Protein AF-A0A6J7DKU8-F1 (afdb_monomer_lite)

Structure (mmCIF, N/CA/C/O backbone):
data_AF-A0A6J7DKU8-F1
#
_entry.id   AF-A0A6J7DKU8-F1
#
loop_
_atom_site.group_PDB
_atom_site.id
_atom_site.type_symbol
_atom_site.label_atom_id
_atom_site.label_alt_id
_atom_site.label_comp_id
_atom_site.label_asym_id
_atom_site.label_entity_id
_atom_site.label_seq_id
_atom_site.pdbx_PDB_ins_code
_atom_site.Cartn_x
_atom_site.Cartn_y
_atom_site.Cartn_z
_atom_site.occupancy
_atom_site.B_iso_or_equiv
_atom_site.auth_seq_id
_atom_site.auth_comp_id
_atom_site.auth_asym_id
_atom_site.auth_atom_id
_atom_site.pdbx_PDB_model_num
ATOM 1 N N . MET A 1 1 ? 4.235 4.425 40.466 1.00 45.81 1 MET A N 1
ATOM 2 C CA . MET A 1 1 ? 5.601 4.974 40.613 1.00 45.81 1 MET A CA 1
ATOM 3 C C . MET A 1 1 ? 6.611 3.925 40.182 1.00 45.81 1 MET A C 1
ATOM 5 O O . MET A 1 1 ? 6.767 2.943 40.895 1.00 45.81 1 MET A O 1
ATOM 9 N N . ARG A 1 2 ? 7.2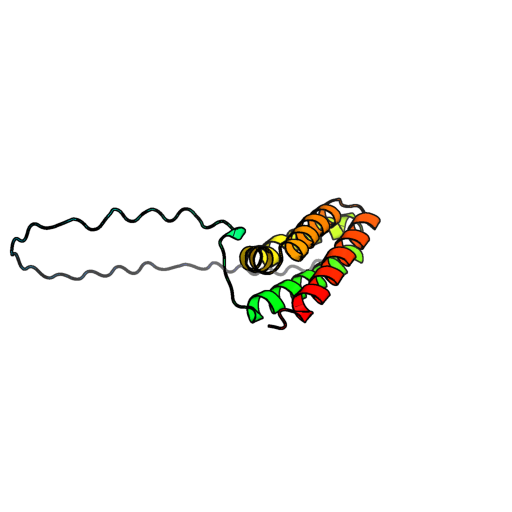56 4.118 39.028 1.00 41.75 2 ARG A N 1
ATOM 10 C CA . ARG A 1 2 ? 8.665 3.785 38.754 1.00 41.75 2 ARG A CA 1
ATOM 11 C C . ARG A 1 2 ? 8.965 4.187 37.313 1.00 41.75 2 ARG A C 1
ATOM 13 O O . ARG A 1 2 ? 8.438 3.622 36.365 1.00 41.75 2 ARG A O 1
ATOM 20 N N . ASN A 1 3 ? 9.747 5.252 37.230 1.00 40.09 3 ASN A N 1
ATOM 21 C CA . ASN A 1 3 ? 10.233 5.895 36.026 1.00 40.09 3 ASN A CA 1
ATOM 22 C C . ASN A 1 3 ? 11.314 5.025 35.383 1.00 40.09 3 ASN A C 1
ATOM 24 O O . ASN A 1 3 ? 12.193 4.552 36.102 1.00 40.09 3 ASN A O 1
ATOM 28 N N . SER A 1 4 ? 11.333 4.953 34.055 1.00 47.12 4 SER A N 1
ATOM 29 C CA . SER A 1 4 ? 12.542 4.612 33.304 1.00 47.12 4 SER A CA 1
ATOM 30 C C . SER A 1 4 ? 12.779 5.679 32.245 1.00 47.12 4 SER A C 1
ATOM 32 O O . SER A 1 4 ? 12.045 5.794 31.270 1.00 47.12 4 SER A O 1
ATOM 34 N N . LYS A 1 5 ? 13.796 6.501 32.509 1.00 57.91 5 LYS A N 1
ATOM 35 C CA . LYS A 1 5 ? 14.440 7.407 31.559 1.00 57.91 5 LYS A CA 1
ATOM 36 C C . LYS A 1 5 ? 15.423 6.585 30.734 1.00 57.91 5 LYS A C 1
ATOM 38 O O . LYS A 1 5 ? 16.217 5.898 31.367 1.00 57.91 5 LYS A O 1
ATOM 43 N N . ILE A 1 6 ? 15.475 6.758 29.412 1.00 52.84 6 ILE A N 1
ATOM 44 C CA . ILE A 1 6 ? 16.742 6.734 28.659 1.00 52.84 6 ILE A CA 1
ATOM 45 C C . ILE A 1 6 ? 16.663 7.793 27.553 1.00 52.84 6 ILE A C 1
ATOM 47 O O . ILE A 1 6 ? 15.760 7.793 26.723 1.00 52.84 6 ILE A O 1
ATOM 51 N N . VAL A 1 7 ? 17.617 8.717 27.618 1.00 49.06 7 VAL A N 1
ATOM 52 C CA . VAL A 1 7 ? 17.960 9.742 26.631 1.00 49.06 7 VAL A CA 1
ATOM 53 C C . VAL A 1 7 ? 19.024 9.145 25.713 1.00 49.06 7 VAL A C 1
ATOM 55 O O . VAL A 1 7 ? 19.973 8.558 26.224 1.00 49.06 7 VAL A O 1
ATOM 58 N N . ALA A 1 8 ? 18.928 9.352 24.400 1.00 50.19 8 ALA A N 1
ATOM 59 C CA . ALA A 1 8 ? 20.095 9.330 23.517 1.00 50.19 8 ALA A CA 1
ATOM 60 C C . ALA A 1 8 ? 19.805 10.160 22.260 1.00 50.19 8 ALA A C 1
ATOM 62 O O . ALA A 1 8 ? 18.991 9.781 21.424 1.00 50.19 8 ALA A O 1
ATOM 63 N N . GLY A 1 9 ? 20.450 11.323 22.174 1.00 43.44 9 GLY A N 1
ATOM 64 C CA . GLY A 1 9 ? 20.489 12.144 20.972 1.00 43.44 9 GLY A CA 1
ATOM 65 C C . GLY A 1 9 ? 21.563 11.653 20.005 1.00 43.44 9 GLY A C 1
ATOM 66 O O . GLY A 1 9 ? 22.557 11.056 20.417 1.00 43.44 9 GLY A O 1
ATOM 67 N N . LEU A 1 10 ? 21.376 11.959 18.724 1.00 49.69 10 LEU A N 1
ATOM 68 C CA . LEU A 1 10 ? 22.423 11.864 17.715 1.00 49.69 10 LEU A CA 1
ATOM 69 C C . LEU A 1 10 ? 22.342 13.105 16.817 1.00 49.69 10 LEU A C 1
ATOM 71 O O . LEU A 1 10 ? 21.475 13.225 15.958 1.00 49.69 10 LEU A O 1
ATOM 75 N N . THR A 1 11 ? 23.230 14.061 17.064 1.00 48.31 11 THR A N 1
ATOM 76 C CA . THR A 1 11 ? 23.513 15.199 16.183 1.00 48.31 11 THR A CA 1
ATOM 77 C C . THR A 1 11 ? 24.492 14.753 15.102 1.00 48.31 11 THR A C 1
ATOM 79 O O . THR A 1 11 ? 25.584 14.296 15.436 1.00 48.31 11 THR A O 1
ATOM 82 N N . ALA A 1 12 ? 24.133 14.914 13.827 1.00 50.66 12 ALA A N 1
ATOM 83 C CA . ALA A 1 12 ? 25.037 14.697 12.701 1.00 50.66 12 ALA A CA 1
ATOM 84 C C . ALA A 1 12 ? 25.435 16.046 12.083 1.00 50.66 12 ALA A C 1
ATOM 86 O O . ALA A 1 12 ? 24.629 16.736 11.463 1.00 50.66 12 ALA A O 1
ATOM 87 N N . THR A 1 13 ? 26.691 16.428 12.294 1.00 52.41 13 THR A N 1
ATOM 88 C CA . THR A 1 13 ? 27.388 17.553 11.667 1.00 52.41 13 THR A CA 1
ATOM 89 C C . THR A 1 13 ? 27.875 17.136 10.279 1.00 52.41 13 THR A C 1
ATOM 91 O O . THR A 1 13 ? 28.645 16.186 10.161 1.00 52.41 13 THR A O 1
ATOM 94 N N . VAL A 1 14 ? 27.475 17.857 9.228 1.00 57.69 14 VAL A N 1
ATOM 95 C CA . VAL A 1 14 ? 28.027 17.690 7.872 1.00 57.69 14 VAL A CA 1
ATOM 96 C C . VAL A 1 14 ? 29.021 18.816 7.602 1.00 57.69 14 VAL A C 1
ATOM 98 O O . VAL A 1 14 ? 28.687 19.997 7.688 1.00 57.69 14 VAL A O 1
ATOM 101 N N . ALA A 1 15 ? 30.263 18.420 7.328 1.00 52.72 15 ALA A N 1
ATOM 102 C CA . ALA A 1 15 ? 31.398 19.292 7.076 1.00 52.72 15 ALA A CA 1
ATOM 103 C C . ALA A 1 15 ? 31.467 19.753 5.611 1.00 52.72 15 ALA A C 1
ATOM 105 O O . ALA A 1 15 ? 31.151 19.015 4.680 1.00 52.72 15 ALA A O 1
ATOM 106 N N . LEU A 1 16 ? 31.930 20.992 5.453 1.00 47.59 16 LEU A N 1
ATOM 107 C CA . LEU A 1 16 ? 32.214 21.707 4.214 1.00 47.59 16 LEU A CA 1
ATOM 108 C C . LEU A 1 16 ? 33.495 21.159 3.553 1.00 47.59 16 LEU A C 1
ATOM 110 O O . LEU A 1 16 ? 34.517 21.039 4.228 1.00 47.59 16 LEU A O 1
ATOM 114 N N . VAL A 1 17 ? 33.482 20.912 2.240 1.00 60.66 17 VAL A N 1
ATOM 115 C CA . VAL A 1 17 ? 34.706 20.717 1.442 1.00 60.66 17 VAL A CA 1
ATOM 116 C C . VAL A 1 17 ? 34.717 21.732 0.303 1.00 60.66 17 VAL A C 1
ATOM 118 O O . VAL A 1 17 ? 33.888 21.688 -0.602 1.00 60.66 17 VAL A O 1
ATOM 121 N N . ALA A 1 18 ? 35.673 22.657 0.379 1.00 50.94 18 ALA A N 1
ATOM 122 C CA . ALA A 1 18 ? 36.050 23.571 -0.687 1.00 50.94 18 ALA A CA 1
ATOM 123 C C . ALA A 1 18 ? 37.184 22.939 -1.510 1.00 50.94 18 ALA A C 1
ATOM 125 O O . ALA A 1 18 ? 38.202 22.544 -0.941 1.00 50.94 18 ALA A O 1
ATOM 126 N N . LEU A 1 19 ? 37.038 22.879 -2.837 1.00 57.97 19 LEU A N 1
ATOM 127 C CA . LEU A 1 19 ? 38.160 22.662 -3.754 1.00 57.97 19 LEU A CA 1
ATOM 128 C C . LEU A 1 19 ? 38.486 23.975 -4.468 1.00 57.97 19 LEU A C 1
ATOM 130 O O . LEU A 1 19 ? 37.705 24.474 -5.274 1.00 57.97 19 LEU A O 1
ATOM 134 N N . ALA A 1 20 ? 39.672 24.501 -4.171 1.00 56.56 20 ALA A N 1
ATOM 135 C CA . ALA A 1 20 ? 40.367 25.475 -4.995 1.00 56.56 20 ALA A CA 1
ATOM 136 C C . ALA A 1 20 ? 41.206 24.729 -6.047 1.00 56.56 20 ALA A C 1
ATOM 138 O O . ALA A 1 20 ? 41.957 23.817 -5.706 1.00 56.56 20 ALA A O 1
ATOM 139 N N . GLY A 1 21 ? 41.105 25.137 -7.313 1.00 49.88 21 GLY A N 1
ATOM 140 C CA . GLY A 1 21 ? 41.947 24.661 -8.410 1.00 49.88 21 GLY A CA 1
ATOM 141 C C . GLY A 1 21 ? 42.149 25.777 -9.431 1.00 49.88 21 GLY A C 1
ATOM 142 O O . GLY A 1 21 ? 41.194 26.240 -10.043 1.00 49.88 21 GLY A O 1
ATOM 143 N N . CYS A 1 22 ? 43.391 26.237 -9.559 1.00 62.38 22 CYS A N 1
ATOM 144 C CA . CYS A 1 22 ? 43.837 27.352 -10.389 1.00 62.38 22 CYS A CA 1
ATOM 145 C C . CYS A 1 22 ? 44.470 26.823 -11.687 1.00 62.38 22 CYS A C 1
ATOM 147 O O . CYS A 1 22 ? 45.314 25.930 -11.619 1.00 62.38 22 CYS A O 1
ATOM 149 N N . SER A 1 23 ? 44.134 27.392 -12.849 1.00 54.50 23 SER A N 1
ATOM 150 C CA . SER A 1 23 ? 45.068 27.463 -13.982 1.00 54.50 23 SER A CA 1
ATOM 151 C C . SER A 1 23 ? 44.662 28.563 -14.966 1.00 54.50 23 SER A C 1
ATOM 153 O O . SER A 1 23 ? 43.556 28.560 -15.501 1.00 54.50 23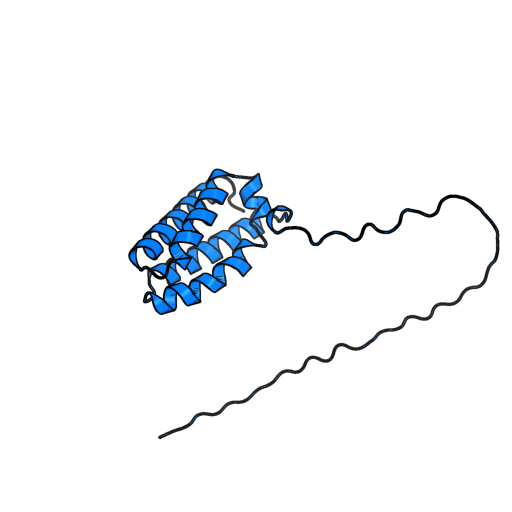 SER A O 1
ATOM 155 N N . SER A 1 24 ? 45.571 29.516 -15.168 1.00 58.44 24 SER A N 1
ATOM 156 C CA . SER A 1 24 ? 45.494 30.591 -16.159 1.00 58.44 24 SER A CA 1
ATOM 157 C C . SER A 1 24 ? 45.880 30.086 -17.551 1.00 58.44 24 SER A C 1
ATOM 159 O O . SER A 1 24 ? 46.907 29.428 -17.700 1.00 58.44 24 SER A O 1
ATOM 161 N N . GLY A 1 25 ? 45.132 30.493 -18.579 1.00 45.31 25 GLY A N 1
ATOM 162 C CA . GLY A 1 25 ? 45.524 30.340 -19.983 1.00 45.31 25 GLY A CA 1
ATOM 163 C C . GLY A 1 25 ? 44.475 30.903 -20.942 1.00 45.31 25 GLY A C 1
ATOM 164 O O . GLY A 1 25 ? 43.472 30.253 -21.211 1.00 45.31 25 GLY A O 1
ATOM 165 N N . SER A 1 26 ? 44.693 32.122 -21.443 1.00 51.72 26 SER A N 1
ATOM 166 C CA . SER A 1 26 ? 43.818 32.814 -22.399 1.00 51.72 26 SER A CA 1
ATOM 167 C C . SER A 1 26 ? 43.901 32.223 -23.811 1.00 51.72 26 SER A C 1
ATOM 169 O O . SER A 1 26 ? 45.001 32.101 -24.345 1.00 51.72 26 SER A O 1
ATOM 171 N N . SER A 1 27 ? 42.757 31.980 -24.463 1.00 49.97 27 SER A N 1
ATOM 172 C CA . SER A 1 27 ? 42.567 32.164 -25.916 1.00 49.97 27 SER A CA 1
ATOM 173 C C . SER A 1 27 ? 41.079 32.170 -26.277 1.00 49.97 27 SER A C 1
ATOM 175 O O . SER A 1 27 ? 40.324 31.271 -25.922 1.00 49.97 27 SER A O 1
ATOM 177 N N . THR A 1 28 ? 40.686 33.237 -26.966 1.00 55.97 28 THR A N 1
ATOM 178 C CA . THR A 1 28 ? 39.349 33.579 -27.455 1.00 55.97 28 THR A CA 1
ATOM 179 C C . THR A 1 28 ? 38.799 32.532 -28.425 1.00 55.97 28 THR A C 1
ATOM 181 O O . THR A 1 28 ? 39.413 32.271 -29.456 1.00 55.97 28 THR A O 1
ATOM 184 N N . ALA A 1 29 ? 37.601 32.018 -28.144 1.00 47.84 29 ALA A N 1
ATOM 185 C CA . ALA A 1 29 ? 36.703 31.454 -29.145 1.00 47.84 29 ALA A CA 1
ATOM 186 C C . ALA A 1 29 ? 35.253 31.696 -28.701 1.00 47.84 29 ALA A C 1
ATOM 188 O O . ALA A 1 29 ? 34.751 31.096 -27.754 1.00 47.84 29 ALA A O 1
ATOM 189 N N . GLU A 1 30 ? 34.607 32.635 -29.383 1.00 55.75 30 GLU A N 1
ATOM 190 C CA . GLU A 1 30 ? 33.160 32.793 -29.420 1.00 55.75 30 GLU A CA 1
ATOM 191 C C . GLU A 1 30 ? 32.553 31.520 -30.021 1.00 55.75 30 GLU A C 1
ATOM 193 O O . GLU A 1 30 ? 32.901 31.174 -31.146 1.00 55.75 30 GLU A O 1
ATOM 198 N N . THR A 1 31 ? 31.700 30.803 -29.282 1.00 48.00 31 THR A N 1
ATOM 199 C CA . THR A 1 31 ? 30.557 30.026 -29.805 1.00 48.00 31 THR A CA 1
ATOM 200 C C . THR A 1 31 ? 29.785 29.397 -28.643 1.00 48.00 31 THR A C 1
ATOM 202 O O . THR A 1 31 ? 30.313 28.577 -27.901 1.00 48.00 31 THR A O 1
ATOM 205 N N . ALA A 1 32 ? 28.517 29.809 -28.548 1.00 52.09 32 ALA A N 1
ATOM 206 C CA . ALA A 1 32 ? 27.393 29.215 -27.825 1.00 52.09 32 ALA A CA 1
ATOM 207 C C . ALA A 1 32 ? 27.602 28.859 -26.341 1.00 52.09 32 ALA A C 1
ATOM 209 O O . ALA A 1 32 ? 28.144 27.817 -25.986 1.00 52.09 32 ALA A O 1
ATOM 210 N N . ALA A 1 33 ? 27.015 29.683 -25.469 1.00 57.56 33 ALA A N 1
ATOM 211 C CA . ALA A 1 33 ? 26.643 29.256 -24.127 1.00 57.56 33 ALA A CA 1
ATOM 212 C C . ALA A 1 33 ? 25.745 28.004 -24.228 1.00 57.56 33 ALA A C 1
ATOM 214 O O . ALA A 1 33 ? 24.664 28.100 -24.821 1.00 57.56 33 ALA A O 1
ATOM 215 N N . PRO A 1 34 ? 26.133 26.836 -23.681 1.00 46.94 34 PRO A N 1
ATOM 216 C CA . PRO A 1 34 ? 25.169 25.776 -23.486 1.00 46.94 34 PRO A CA 1
ATOM 217 C C . PRO A 1 34 ? 24.156 26.248 -22.442 1.00 46.94 34 PRO A C 1
ATOM 219 O O . PRO A 1 34 ? 24.503 26.857 -21.429 1.00 46.94 34 PRO A O 1
ATOM 222 N N . ALA A 1 35 ? 22.898 26.016 -22.808 1.00 53.47 35 ALA A N 1
ATOM 223 C CA . ALA A 1 35 ? 21.666 26.390 -22.147 1.00 53.47 35 ALA A CA 1
ATOM 224 C C . ALA A 1 35 ? 21.763 26.468 -20.621 1.00 53.47 35 ALA A C 1
ATOM 226 O O . ALA A 1 35 ? 22.314 25.583 -19.967 1.00 53.47 35 ALA A O 1
ATOM 227 N N . ALA A 1 36 ? 21.128 27.511 -20.078 1.00 51.41 36 ALA A N 1
ATOM 228 C CA . ALA A 1 36 ? 20.701 27.557 -18.693 1.00 51.41 36 ALA A CA 1
ATOM 229 C C . ALA A 1 36 ? 20.207 26.167 -18.284 1.00 51.41 36 ALA A C 1
ATOM 231 O O . ALA A 1 36 ? 19.275 25.649 -18.903 1.00 51.41 36 ALA A O 1
ATOM 232 N N . SER A 1 37 ? 20.863 25.568 -17.286 1.00 46.03 37 SER A N 1
ATOM 233 C CA . SER A 1 37 ? 20.365 24.381 -16.608 1.00 46.03 37 SER A CA 1
ATOM 234 C C . SER A 1 37 ? 18.902 24.639 -16.303 1.00 46.03 37 SER A C 1
ATOM 236 O O . SER A 1 37 ? 18.581 25.478 -15.456 1.00 46.03 37 SER A O 1
ATOM 238 N N . ALA A 1 38 ? 18.019 23.971 -17.047 1.00 53.94 38 ALA A N 1
ATOM 239 C CA . ALA A 1 38 ? 16.624 23.900 -16.689 1.00 53.94 38 ALA A CA 1
ATOM 240 C C . ALA A 1 38 ? 16.635 23.427 -15.240 1.00 53.94 38 ALA A C 1
ATOM 242 O O . ALA A 1 38 ? 17.154 22.349 -14.945 1.00 53.94 38 ALA A O 1
ATOM 243 N N . SER A 1 39 ? 16.181 24.285 -14.325 1.00 45.53 39 SER A N 1
ATOM 244 C CA . SER A 1 39 ? 15.867 23.848 -12.975 1.00 45.53 39 SER A CA 1
ATOM 245 C C . SER A 1 39 ? 14.921 22.680 -13.161 1.00 45.53 39 SER A C 1
ATOM 247 O O . SER A 1 39 ? 13.791 22.887 -13.602 1.00 45.53 39 SER A O 1
ATOM 249 N N . ALA A 1 40 ? 15.419 21.462 -12.941 1.00 57.00 40 ALA A N 1
ATOM 250 C CA . ALA A 1 40 ? 14.589 20.281 -12.942 1.00 57.00 40 ALA A CA 1
ATOM 251 C C . ALA A 1 40 ? 13.501 20.572 -11.915 1.00 57.00 40 ALA A C 1
ATOM 253 O O . ALA A 1 40 ? 13.785 20.721 -10.723 1.00 57.00 40 ALA A O 1
ATOM 254 N N . SER A 1 41 ? 12.275 20.782 -12.394 1.00 58.09 41 SER A N 1
ATOM 255 C CA . SER A 1 41 ? 11.122 20.798 -11.512 1.00 58.09 41 SER A CA 1
ATOM 256 C C . SER A 1 41 ? 11.188 19.516 -10.683 1.00 58.09 41 SER A C 1
ATOM 258 O O . SER A 1 41 ? 11.599 18.486 -11.225 1.00 58.09 41 SER A O 1
ATOM 260 N N . PRO A 1 42 ? 10.868 19.561 -9.380 1.00 56.78 42 PRO A N 1
ATOM 261 C CA . PRO A 1 42 ? 10.849 18.344 -8.587 1.00 56.78 42 PRO A CA 1
ATOM 262 C C . PRO A 1 42 ? 9.934 17.344 -9.297 1.00 56.78 42 PRO A C 1
ATOM 264 O O . PRO A 1 42 ? 8.766 17.654 -9.535 1.00 56.78 42 PRO A O 1
ATOM 267 N N . SER A 1 43 ? 10.491 16.201 -9.702 1.00 67.56 43 SER A N 1
ATOM 268 C CA . SER A 1 43 ? 9.742 15.149 -10.388 1.00 67.56 43 SER A CA 1
ATOM 269 C C . SER A 1 43 ? 8.555 14.757 -9.514 1.00 67.56 43 SER A C 1
ATOM 271 O O . SER A 1 43 ? 8.727 14.560 -8.303 1.00 67.56 43 SER A O 1
ATOM 273 N N . LYS A 1 44 ? 7.353 14.673 -10.090 1.00 80.81 44 LYS A N 1
ATOM 274 C CA . LYS A 1 44 ? 6.199 14.143 -9.358 1.00 80.81 44 LYS A CA 1
ATOM 275 C C . LYS A 1 44 ? 6.445 12.669 -9.036 1.00 80.81 44 LYS A C 1
ATOM 277 O O . LYS A 1 44 ? 7.270 12.026 -9.679 1.00 80.81 44 LYS A O 1
ATOM 282 N N . ALA A 1 45 ? 5.743 12.134 -8.040 1.00 76.50 45 ALA A N 1
ATOM 283 C CA . ALA A 1 45 ? 5.834 10.715 -7.690 1.00 76.50 45 ALA A CA 1
ATOM 284 C C . ALA A 1 45 ? 5.505 9.806 -8.893 1.00 76.50 45 ALA A C 1
ATOM 286 O O . ALA A 1 45 ? 6.247 8.877 -9.202 1.00 76.50 45 ALA A O 1
ATOM 287 N N . GLU A 1 46 ? 4.480 10.194 -9.650 1.00 76.12 46 GLU A N 1
ATOM 288 C CA . GLU A 1 46 ? 4.037 9.608 -10.923 1.00 76.12 46 GLU A CA 1
ATOM 289 C C . GLU A 1 46 ? 5.136 9.579 -12.015 1.00 76.12 46 GLU A C 1
ATOM 291 O O . GLU A 1 46 ? 5.151 8.706 -12.886 1.00 76.12 46 GLU A O 1
ATOM 296 N N . ASP A 1 47 ? 6.095 10.514 -11.971 1.00 83.94 47 ASP A N 1
ATOM 297 C CA . ASP A 1 47 ? 7.198 10.591 -12.939 1.00 83.94 47 ASP A CA 1
ATOM 298 C C . ASP A 1 47 ? 8.356 9.646 -12.577 1.00 83.94 47 ASP A C 1
ATOM 300 O O . ASP A 1 47 ? 9.248 9.397 -13.397 1.00 83.94 47 ASP A O 1
ATOM 304 N N . LEU A 1 48 ? 8.385 9.132 -11.342 1.00 86.81 48 LEU A N 1
ATOM 305 C CA . LEU A 1 48 ? 9.447 8.250 -10.878 1.00 86.81 48 LEU A CA 1
ATOM 306 C C . LEU A 1 48 ? 9.319 6.875 -11.527 1.00 86.81 48 LEU A C 1
ATOM 308 O O . LEU A 1 48 ? 8.239 6.296 -11.621 1.00 86.81 48 LEU A O 1
ATOM 312 N N . ARG A 1 49 ? 10.464 6.330 -11.940 1.00 94.62 49 ARG A N 1
ATOM 313 C CA . ARG A 1 49 ? 10.583 4.960 -12.437 1.00 94.62 49 ARG A CA 1
ATOM 314 C C . ARG A 1 49 ? 11.637 4.214 -11.651 1.00 94.62 49 ARG A C 1
ATOM 316 O O . ARG A 1 49 ? 12.731 4.721 -11.413 1.00 94.62 49 ARG A O 1
ATOM 323 N N . THR A 1 50 ? 11.295 2.994 -11.278 1.00 95.56 50 THR A N 1
ATOM 324 C CA . THR A 1 50 ? 12.158 2.063 -10.555 1.00 95.56 50 THR A CA 1
ATOM 325 C C . THR A 1 50 ? 12.091 0.670 -11.182 1.00 95.56 50 THR A C 1
ATOM 327 O O . THR A 1 50 ? 11.340 0.449 -12.132 1.00 95.56 50 THR A O 1
ATOM 330 N N . THR A 1 51 ? 12.911 -0.257 -10.690 1.00 97.00 51 THR A N 1
ATOM 331 C CA . THR A 1 51 ? 12.984 -1.637 -11.190 1.00 97.00 51 THR A CA 1
ATOM 332 C C . THR A 1 51 ? 11.799 -2.478 -10.718 1.00 97.00 51 THR A C 1
ATOM 334 O O . THR A 1 51 ? 11.266 -2.236 -9.634 1.00 97.00 51 THR A O 1
ATOM 337 N N . ASP A 1 52 ? 11.439 -3.521 -11.470 1.00 96.25 52 ASP A N 1
ATOM 338 C CA . ASP A 1 52 ? 10.367 -4.454 -11.084 1.00 96.25 52 ASP A CA 1
ATOM 339 C C . ASP A 1 52 ? 10.624 -5.080 -9.705 1.00 96.25 52 ASP A C 1
ATOM 341 O O . ASP A 1 52 ? 9.723 -5.125 -8.870 1.00 96.25 52 ASP A O 1
ATOM 345 N N . ALA A 1 53 ? 11.871 -5.457 -9.404 1.00 97.69 53 ALA A N 1
ATOM 346 C CA . ALA A 1 53 ? 12.261 -5.945 -8.082 1.00 97.69 53 ALA A CA 1
ATOM 347 C C . ALA A 1 53 ? 11.972 -4.931 -6.959 1.00 97.69 53 ALA A C 1
ATOM 349 O O . ALA A 1 53 ? 11.494 -5.308 -5.887 1.00 97.69 53 ALA A O 1
ATOM 350 N N . ALA A 1 54 ? 12.247 -3.641 -7.187 1.00 98.00 54 ALA A N 1
ATOM 351 C CA . ALA A 1 54 ? 11.957 -2.591 -6.213 1.00 98.00 54 ALA A CA 1
ATOM 352 C C . ALA A 1 54 ? 10.446 -2.362 -6.060 1.00 98.00 54 ALA A C 1
ATOM 354 O O . ALA A 1 54 ? 9.976 -2.206 -4.931 1.00 98.00 54 ALA A O 1
ATOM 355 N N . VAL A 1 55 ? 9.683 -2.419 -7.159 1.00 98.31 55 VAL A N 1
ATOM 356 C CA . VAL A 1 55 ? 8.213 -2.393 -7.113 1.00 98.31 55 VAL A CA 1
ATOM 357 C C . VAL A 1 55 ? 7.687 -3.566 -6.293 1.00 98.31 55 VAL A C 1
ATOM 359 O O . VAL A 1 55 ? 6.909 -3.358 -5.367 1.00 98.31 55 VAL A O 1
ATOM 362 N N . ALA A 1 56 ? 8.161 -4.786 -6.546 1.00 98.38 56 ALA A N 1
ATOM 363 C CA . ALA A 1 56 ? 7.707 -5.975 -5.836 1.00 98.38 56 ALA A CA 1
ATOM 364 C C . ALA A 1 56 ? 7.991 -5.914 -4.327 1.00 98.38 56 ALA A C 1
ATOM 366 O O . ALA A 1 56 ? 7.163 -6.346 -3.522 1.00 98.38 56 ALA A O 1
ATOM 367 N N . VAL A 1 57 ? 9.140 -5.362 -3.924 1.00 98.50 57 VAL A N 1
ATOM 368 C CA . VAL A 1 57 ? 9.456 -5.113 -2.507 1.00 98.50 57 VAL A CA 1
ATOM 369 C C . VAL A 1 57 ? 8.514 -4.065 -1.911 1.00 98.50 57 VAL A C 1
ATOM 371 O O . VAL A 1 57 ? 7.957 -4.302 -0.839 1.00 98.50 57 VAL A O 1
ATOM 374 N N . GLY A 1 58 ? 8.305 -2.939 -2.600 1.00 98.31 58 GLY A N 1
ATOM 375 C CA . GLY A 1 58 ? 7.419 -1.869 -2.137 1.00 98.31 58 GLY A CA 1
ATOM 376 C C . GLY A 1 58 ? 5.968 -2.328 -1.988 1.00 98.31 58 GLY A C 1
ATOM 377 O O . GLY A 1 58 ? 5.368 -2.129 -0.935 1.00 98.31 58 GLY A O 1
ATOM 378 N N . MET A 1 59 ? 5.426 -3.041 -2.979 1.00 98.62 59 MET A N 1
ATOM 379 C CA . MET A 1 59 ? 4.054 -3.558 -2.933 1.00 98.62 59 MET A CA 1
ATOM 380 C C . MET A 1 59 ? 3.848 -4.555 -1.790 1.00 98.62 59 MET A C 1
ATOM 382 O O . MET A 1 59 ? 2.852 -4.458 -1.081 1.00 98.62 59 MET A O 1
ATOM 386 N N . LYS A 1 60 ? 4.809 -5.455 -1.534 1.00 98.62 60 LYS A N 1
ATOM 387 C CA . LYS A 1 60 ? 4.750 -6.377 -0.382 1.00 98.62 60 LYS A CA 1
ATOM 388 C C . LYS A 1 60 ? 4.813 -5.644 0.958 1.00 98.62 60 LYS A C 1
ATOM 390 O O . LYS A 1 60 ? 4.158 -6.055 1.912 1.00 98.62 60 LYS A O 1
ATOM 395 N N . ALA A 1 61 ? 5.601 -4.572 1.048 1.00 98.69 61 ALA A N 1
ATOM 396 C CA . ALA A 1 61 ? 5.657 -3.752 2.254 1.00 98.69 61 ALA A CA 1
ATOM 397 C C . ALA A 1 61 ? 4.322 -3.033 2.506 1.00 98.69 61 ALA A C 1
ATOM 399 O O . ALA A 1 61 ? 3.855 -2.999 3.645 1.00 98.69 61 ALA A O 1
ATOM 400 N N . ILE A 1 62 ? 3.688 -2.515 1.449 1.00 98.75 62 ILE A N 1
ATOM 401 C CA . ILE A 1 62 ? 2.359 -1.900 1.523 1.00 98.75 62 ILE A CA 1
ATOM 402 C C . ILE A 1 62 ? 1.310 -2.943 1.928 1.00 98.75 62 ILE A C 1
ATOM 404 O O . ILE A 1 62 ? 0.576 -2.701 2.879 1.00 98.75 62 ILE A O 1
ATOM 408 N N . ASP A 1 63 ? 1.284 -4.119 1.297 1.00 98.75 63 ASP A N 1
ATOM 409 C CA . ASP A 1 63 ? 0.361 -5.220 1.628 1.00 98.75 63 ASP A CA 1
ATOM 410 C C . ASP A 1 63 ? 0.442 -5.628 3.116 1.00 98.75 63 ASP A C 1
ATOM 412 O O . ASP A 1 63 ? -0.564 -5.736 3.831 1.00 98.75 63 ASP A O 1
ATOM 416 N N . ALA A 1 64 ? 1.665 -5.750 3.638 1.00 98.69 64 ALA A N 1
ATOM 417 C CA . ALA A 1 64 ? 1.891 -6.034 5.050 1.00 98.69 64 ALA A CA 1
ATOM 418 C C . ALA A 1 64 ? 1.401 -4.902 5.973 1.00 98.69 64 ALA A C 1
ATOM 420 O O . ALA A 1 64 ? 0.923 -5.173 7.080 1.00 98.69 64 ALA A O 1
ATOM 421 N N . LEU A 1 65 ? 1.527 -3.640 5.554 1.00 98.62 65 LEU A N 1
ATOM 422 C CA . LEU A 1 65 ? 1.065 -2.487 6.326 1.00 98.62 65 LEU A CA 1
ATOM 423 C C . LEU A 1 65 ? -0.464 -2.374 6.316 1.00 98.62 65 LEU A C 1
ATOM 425 O O . LEU A 1 65 ? -1.057 -2.198 7.379 1.00 98.62 65 LEU A O 1
ATOM 429 N N . VAL A 1 66 ? -1.123 -2.528 5.166 1.00 98.44 66 VAL A N 1
ATOM 430 C CA . VAL A 1 66 ? -2.593 -2.443 5.088 1.00 98.44 66 VAL A CA 1
ATOM 431 C C . VAL A 1 66 ? -3.270 -3.565 5.872 1.00 98.44 66 VAL A C 1
ATOM 433 O O . VAL A 1 66 ? -4.283 -3.330 6.529 1.00 98.44 66 VAL A O 1
ATOM 436 N N . THR A 1 67 ? -2.648 -4.746 5.932 1.00 98.25 67 THR A N 1
ATOM 437 C CA . THR A 1 67 ? -3.086 -5.839 6.813 1.00 98.25 67 THR A CA 1
ATOM 438 C C . THR A 1 67 ? -3.012 -5.439 8.293 1.00 98.25 67 THR A C 1
ATOM 440 O O . THR A 1 67 ? -3.930 -5.723 9.064 1.00 98.25 67 THR A O 1
ATOM 443 N N . GLN A 1 68 ? -1.948 -4.742 8.708 1.00 98.00 68 GLN A N 1
ATOM 444 C CA . GLN A 1 68 ? -1.825 -4.226 10.078 1.00 98.00 68 GLN A CA 1
ATOM 445 C C . GLN A 1 68 ? -2.855 -3.133 10.376 1.00 98.00 68 GLN A C 1
ATOM 447 O O . GLN A 1 68 ? -3.418 -3.120 11.469 1.00 98.00 68 GLN A O 1
ATOM 452 N N . ILE A 1 69 ? -3.127 -2.246 9.414 1.00 97.44 69 ILE A N 1
ATOM 453 C CA . ILE A 1 69 ? -4.140 -1.190 9.544 1.00 97.44 69 ILE A CA 1
ATOM 454 C C . ILE A 1 69 ? -5.525 -1.805 9.764 1.00 97.44 69 ILE A C 1
ATOM 456 O O . ILE A 1 69 ? -6.211 -1.419 10.708 1.00 97.44 69 ILE A O 1
ATOM 460 N N . ALA A 1 70 ? -5.911 -2.794 8.953 1.00 96.88 70 ALA A N 1
ATOM 461 C CA . ALA A 1 70 ? -7.208 -3.463 9.068 1.00 96.88 70 ALA A CA 1
ATOM 462 C C . ALA A 1 70 ? -7.385 -4.232 10.390 1.00 96.88 70 ALA A C 1
ATOM 464 O O . ALA A 1 70 ? -8.505 -4.376 10.876 1.00 96.88 70 ALA A O 1
ATOM 465 N N . ALA A 1 71 ? -6.292 -4.717 10.986 1.00 96.62 71 ALA A N 1
ATOM 466 C CA . ALA A 1 71 ? -6.317 -5.403 12.278 1.00 96.62 71 ALA A CA 1
ATOM 467 C C . ALA A 1 71 ? -6.290 -4.448 13.488 1.00 96.62 71 ALA A C 1
ATOM 469 O O . ALA A 1 71 ? -6.518 -4.881 14.622 1.00 96.62 71 ALA A O 1
ATOM 470 N N . ALA A 1 72 ? -5.977 -3.167 13.282 1.00 95.00 72 ALA A N 1
ATOM 471 C CA . ALA A 1 72 ? -5.819 -2.198 14.356 1.00 95.00 72 ALA A CA 1
ATOM 472 C C . ALA A 1 72 ? -7.164 -1.580 14.793 1.00 95.00 72 ALA A C 1
ATOM 474 O O . ALA A 1 72 ? -8.102 -1.466 14.003 1.00 95.00 72 ALA A O 1
ATOM 475 N N . PRO A 1 73 ? -7.271 -1.092 16.044 1.00 93.38 73 PRO A N 1
ATOM 476 C CA . PRO A 1 73 ? -8.368 -0.214 16.440 1.00 93.38 73 PRO A CA 1
ATOM 477 C C . PRO A 1 73 ? -8.434 1.023 15.539 1.00 93.38 73 PRO A C 1
ATOM 479 O O . PRO A 1 73 ? -7.397 1.586 15.204 1.00 93.38 73 PRO A O 1
ATOM 482 N N . ALA A 1 74 ? -9.638 1.506 15.227 1.00 86.19 74 ALA A N 1
ATOM 483 C CA . ALA A 1 74 ? -9.888 2.596 14.273 1.00 86.19 74 ALA A CA 1
ATOM 484 C C . ALA A 1 74 ? -8.918 3.797 14.373 1.00 86.19 74 ALA A C 1
ATOM 486 O O . ALA A 1 74 ? -8.312 4.201 13.382 1.00 86.19 74 ALA A O 1
ATOM 487 N N . ALA A 1 75 ? -8.716 4.337 15.582 1.00 87.88 75 ALA A N 1
ATOM 488 C CA . ALA A 1 75 ? -7.809 5.467 15.794 1.00 87.88 75 ALA A CA 1
ATOM 489 C C . ALA A 1 75 ? -6.339 5.123 15.485 1.00 87.88 75 ALA A C 1
ATOM 491 O O . ALA A 1 75 ? -5.620 5.944 14.925 1.00 87.88 75 ALA A O 1
ATOM 492 N N . GLN A 1 76 ? -5.904 3.908 15.822 1.00 92.94 76 GLN A N 1
ATOM 493 C CA . GLN A 1 76 ? -4.556 3.427 15.532 1.00 92.94 76 GLN A CA 1
ATOM 494 C C . GLN A 1 76 ? -4.386 3.090 14.047 1.00 92.94 76 GLN A C 1
ATOM 496 O O . GLN A 1 76 ? -3.339 3.394 13.486 1.00 92.94 76 GLN A O 1
ATOM 501 N N . GLY A 1 77 ? -5.403 2.507 13.405 1.00 92.62 77 GLY A N 1
ATOM 502 C CA . GLY A 1 77 ? -5.398 2.214 11.971 1.00 92.62 77 GLY A CA 1
ATOM 503 C C . GLY A 1 77 ? -5.166 3.473 11.137 1.00 92.62 77 GLY A C 1
ATOM 504 O O . GLY A 1 77 ? -4.306 3.476 10.262 1.00 92.62 77 GLY A O 1
ATOM 505 N N . LYS A 1 78 ? -5.830 4.578 11.496 1.00 90.38 78 LYS A N 1
ATOM 506 C CA . LYS A 1 78 ? -5.603 5.877 10.851 1.00 90.38 78 LYS A CA 1
ATOM 507 C C . LYS A 1 78 ? -4.171 6.397 11.029 1.00 90.38 78 LYS A C 1
ATOM 509 O O . LYS A 1 78 ? -3.587 6.909 10.090 1.00 90.38 78 LYS A O 1
ATOM 514 N N . THR A 1 79 ? -3.579 6.270 12.216 1.00 94.44 79 THR A N 1
ATOM 515 C CA . THR A 1 79 ? -2.168 6.659 12.405 1.00 94.44 79 THR A CA 1
ATOM 516 C C . THR A 1 79 ? -1.224 5.763 11.603 1.00 94.44 79 THR A C 1
ATOM 518 O O . THR A 1 79 ? -0.237 6.238 11.056 1.00 94.44 79 THR A O 1
ATOM 521 N N . LEU A 1 80 ? -1.515 4.464 11.507 1.00 96.75 80 LEU A N 1
ATOM 522 C CA . LEU A 1 80 ? -0.714 3.533 10.714 1.00 96.75 80 LEU A CA 1
ATOM 523 C C . LEU A 1 80 ? -0.800 3.825 9.206 1.00 96.75 80 LEU A C 1
ATOM 525 O O . LEU A 1 80 ? 0.192 3.611 8.509 1.00 96.75 80 LEU A O 1
ATOM 529 N N . SER A 1 81 ? -1.930 4.343 8.701 1.00 95.81 81 SER A N 1
ATOM 530 C CA . SER A 1 81 ? -2.086 4.677 7.276 1.00 95.81 81 SER A CA 1
ATOM 531 C C . SER A 1 81 ? -1.155 5.797 6.811 1.00 95.81 81 SER A C 1
ATOM 533 O O . SER A 1 81 ? -0.768 5.810 5.648 1.00 95.81 81 SER A O 1
ATOM 535 N N . GLU A 1 82 ? -0.681 6.660 7.713 1.00 95.56 82 GLU A N 1
ATOM 536 C CA . GLU A 1 82 ? 0.348 7.669 7.410 1.00 95.56 82 GLU A CA 1
ATOM 537 C C . GLU A 1 82 ? 1.674 7.038 6.929 1.00 95.56 82 GLU A C 1
ATOM 539 O O . GLU A 1 82 ? 2.478 7.690 6.264 1.00 95.56 82 GLU A O 1
ATOM 544 N N . GLY A 1 83 ? 1.907 5.755 7.235 1.00 97.12 83 GLY A N 1
ATOM 545 C CA . GLY A 1 83 ? 3.070 4.995 6.776 1.00 97.12 83 GLY A CA 1
ATOM 546 C C . GLY A 1 83 ? 2.982 4.483 5.334 1.00 97.12 83 GLY A C 1
ATOM 547 O O . GLY A 1 83 ? 3.974 3.947 4.841 1.00 97.12 83 GLY A O 1
ATOM 548 N N . ILE A 1 84 ? 1.835 4.625 4.660 1.00 98.00 84 ILE A N 1
ATOM 549 C CA . ILE A 1 84 ? 1.636 4.143 3.284 1.00 98.00 84 ILE A CA 1
ATOM 550 C C . ILE A 1 84 ? 2.401 5.014 2.285 1.00 98.00 84 ILE A C 1
ATOM 552 O O . ILE A 1 84 ? 3.173 4.489 1.484 1.00 98.00 84 ILE A O 1
ATOM 556 N N . GLU A 1 85 ? 2.233 6.335 2.356 1.00 97.06 85 GLU A N 1
ATOM 557 C CA . GLU A 1 85 ? 2.784 7.282 1.376 1.00 97.06 85 GLU A CA 1
ATOM 558 C C . GLU A 1 85 ? 4.311 7.145 1.175 1.00 97.06 85 GLU A C 1
ATOM 560 O O . GLU A 1 85 ? 4.766 7.077 0.030 1.00 97.06 85 GLU A O 1
ATOM 565 N N . PRO A 1 86 ? 5.143 6.998 2.230 1.00 98.06 86 PRO A N 1
ATOM 566 C CA . PRO A 1 86 ? 6.579 6.760 2.058 1.00 98.06 86 PRO A CA 1
ATOM 567 C C . PRO A 1 86 ? 6.935 5.470 1.303 1.00 98.06 86 PRO A C 1
ATOM 569 O O . PRO A 1 86 ? 8.016 5.394 0.717 1.00 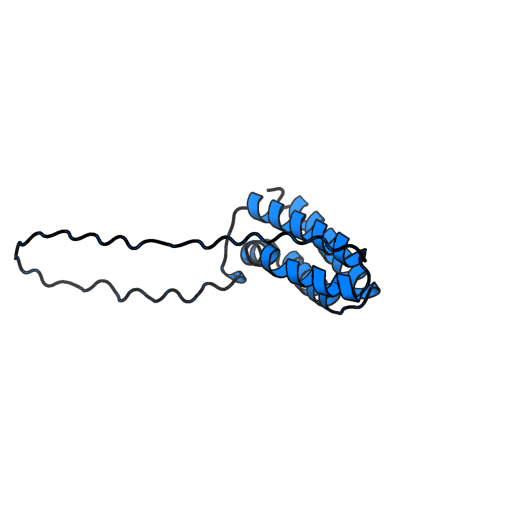98.06 86 PRO A O 1
ATOM 572 N N . LEU A 1 87 ? 6.067 4.453 1.340 1.00 98.38 87 LEU A N 1
ATOM 573 C CA . LEU A 1 87 ? 6.251 3.189 0.621 1.00 98.38 87 LEU A CA 1
ATOM 574 C C . LEU A 1 87 ? 5.711 3.262 -0.810 1.00 98.38 87 LEU A C 1
ATOM 576 O O . LEU A 1 87 ? 6.286 2.641 -1.703 1.00 98.38 87 LEU A O 1
ATOM 580 N N . TRP A 1 88 ? 4.620 4.000 -1.018 1.00 98.19 88 TRP A N 1
ATOM 581 C CA . TRP A 1 88 ? 3.948 4.123 -2.309 1.00 98.19 88 TRP A CA 1
ATOM 582 C C . TRP A 1 88 ? 4.701 5.026 -3.277 1.00 98.19 88 TRP A C 1
ATOM 584 O O . TRP A 1 88 ? 5.034 4.618 -4.391 1.00 98.19 88 TRP A O 1
ATOM 594 N N . LYS A 1 89 ? 5.072 6.218 -2.813 1.00 97.56 89 LYS A N 1
ATOM 595 C CA . LYS A 1 89 ? 5.684 7.267 -3.627 1.00 97.56 89 LYS A CA 1
ATOM 596 C C . LYS A 1 89 ? 6.864 6.812 -4.507 1.00 97.56 89 LYS A C 1
ATOM 598 O O . LYS A 1 89 ? 6.945 7.254 -5.651 1.00 97.56 89 LYS A O 1
ATOM 603 N N . PRO A 1 90 ? 7.807 5.960 -4.049 1.00 97.75 90 PRO A N 1
ATOM 604 C CA . PRO A 1 90 ? 8.932 5.531 -4.886 1.00 97.75 90 PRO A CA 1
ATOM 605 C C . PRO A 1 90 ? 8.560 4.552 -6.011 1.00 97.75 90 PRO A C 1
ATOM 607 O O . PRO A 1 90 ? 9.376 4.346 -6.911 1.00 97.75 90 PRO A O 1
ATOM 610 N N . ILE A 1 91 ? 7.392 3.906 -5.936 1.00 98.19 91 ILE A N 1
ATOM 611 C CA . ILE A 1 91 ? 6.953 2.862 -6.877 1.00 98.19 91 ILE A CA 1
ATOM 612 C C . ILE A 1 91 ? 5.738 3.281 -7.716 1.00 98.19 91 ILE A C 1
ATOM 614 O O . ILE A 1 91 ? 5.501 2.674 -8.760 1.00 98.19 91 ILE A O 1
ATOM 618 N N . GLU A 1 92 ? 5.006 4.312 -7.283 1.00 97.88 92 GLU A N 1
ATOM 619 C CA . GLU A 1 92 ? 3.748 4.795 -7.863 1.00 97.88 92 GLU A CA 1
ATOM 620 C C . GLU A 1 92 ? 3.818 4.950 -9.386 1.00 97.88 92 GLU A C 1
ATOM 622 O O . GLU A 1 92 ? 3.058 4.306 -10.108 1.00 97.88 92 GLU A O 1
ATOM 627 N N . GLY A 1 93 ? 4.777 5.733 -9.891 1.00 97.31 93 GLY A N 1
ATOM 628 C CA . GLY A 1 93 ? 4.906 5.994 -11.326 1.00 97.31 93 GLY A CA 1
ATOM 629 C C . GLY A 1 93 ? 5.198 4.751 -12.173 1.00 97.31 93 GLY A C 1
ATOM 630 O O . GLY A 1 93 ? 4.739 4.651 -13.316 1.00 97.31 93 GLY A O 1
ATOM 631 N N . THR A 1 94 ? 5.918 3.760 -11.630 1.00 98.12 94 THR A N 1
ATOM 632 C CA . THR A 1 94 ? 6.092 2.469 -12.317 1.00 98.12 94 THR A CA 1
ATOM 633 C C . THR A 1 94 ? 4.792 1.664 -12.301 1.00 98.12 94 THR A C 1
ATOM 635 O O . THR A 1 94 ? 4.410 1.136 -13.344 1.00 98.12 94 THR A O 1
ATOM 638 N N . VAL A 1 95 ? 4.094 1.586 -11.162 1.00 98.31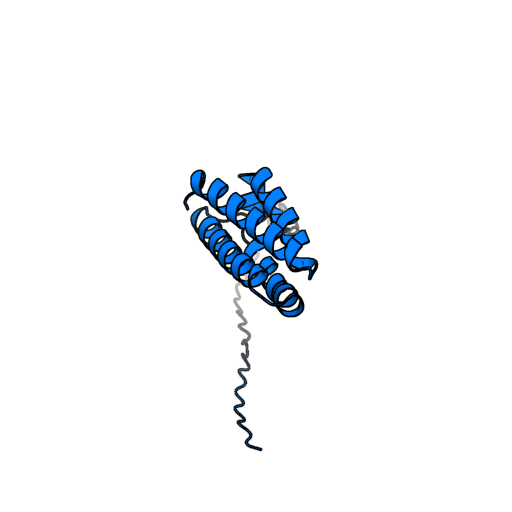 95 VAL A N 1
ATOM 639 C CA . VAL A 1 95 ? 2.830 0.836 -11.053 1.00 98.31 95 VAL A CA 1
ATOM 640 C C . VAL A 1 95 ? 1.767 1.423 -11.978 1.00 98.31 95 VAL A C 1
ATOM 642 O O . VAL A 1 95 ? 1.183 0.674 -12.756 1.00 98.31 95 VAL A O 1
ATOM 645 N N . GLN A 1 96 ? 1.579 2.746 -11.973 1.00 98.12 96 GLN A N 1
ATOM 646 C CA . GLN A 1 96 ? 0.624 3.446 -12.838 1.00 98.12 96 GLN A CA 1
ATOM 647 C C . GLN A 1 96 ? 0.861 3.144 -14.318 1.00 98.12 96 GLN A C 1
ATOM 649 O O . GLN A 1 96 ? -0.070 2.862 -15.069 1.00 98.12 96 GLN A O 1
ATOM 654 N N . ALA A 1 97 ? 2.121 3.154 -14.744 1.00 96.94 97 ALA A N 1
ATOM 655 C CA . ALA A 1 97 ? 2.455 2.913 -16.137 1.00 96.94 97 ALA A CA 1
ATOM 656 C C . ALA A 1 97 ? 2.349 1.450 -16.567 1.00 96.94 97 ALA A C 1
ATOM 658 O O . ALA A 1 97 ? 2.086 1.184 -17.739 1.00 96.94 97 ALA A O 1
ATOM 659 N N . ASN A 1 98 ? 2.580 0.518 -15.645 1.00 97.44 98 ASN A N 1
ATOM 660 C CA . ASN A 1 98 ? 2.467 -0.911 -15.913 1.00 97.44 98 ASN A CA 1
ATOM 661 C C . ASN A 1 98 ? 1.009 -1.388 -15.831 1.00 97.44 98 ASN A C 1
ATOM 663 O O . ASN A 1 98 ? 0.621 -2.294 -16.567 1.00 97.44 98 ASN A O 1
ATOM 667 N N . SER A 1 99 ? 0.207 -0.797 -14.942 1.00 98.12 99 SER A N 1
ATOM 668 C CA . SER A 1 99 ? -1.183 -1.174 -14.693 1.00 98.12 99 SER A CA 1
ATOM 669 C C . SER A 1 99 ? -1.977 -0.023 -14.062 1.00 98.12 99 SER A C 1
ATOM 671 O O . SER A 1 99 ? -1.957 0.174 -12.844 1.00 98.12 99 SER A O 1
ATOM 673 N N . GLN A 1 100 ? -2.749 0.694 -14.887 1.00 98.19 100 GLN A N 1
ATOM 674 C CA . GLN A 1 100 ? -3.685 1.721 -14.409 1.00 98.19 100 GLN A CA 1
ATOM 675 C C . GLN A 1 100 ? -4.722 1.133 -13.436 1.00 98.19 100 GLN A C 1
ATOM 677 O O . GLN A 1 100 ? -5.051 1.760 -12.439 1.00 98.19 100 GLN A O 1
ATOM 682 N N . GLU A 1 101 ? -5.184 -0.097 -13.681 1.00 98.38 101 GLU A N 1
ATOM 683 C CA . GLU A 1 101 ? -6.129 -0.793 -12.798 1.00 98.38 101 GLU A CA 1
ATOM 684 C C . GLU A 1 101 ? -5.548 -1.011 -11.393 1.00 98.38 101 GLU A C 1
ATOM 686 O O . GLU A 1 101 ? -6.222 -0.768 -10.393 1.00 98.38 101 GLU A O 1
ATOM 691 N N . THR A 1 102 ? -4.282 -1.433 -11.300 1.00 98.56 102 THR A N 1
ATOM 692 C CA . THR A 1 102 ? -3.605 -1.607 -10.007 1.00 98.56 102 THR A CA 1
ATOM 693 C C . THR A 1 102 ? -3.423 -0.269 -9.302 1.00 98.56 102 THR A C 1
ATOM 695 O O . THR A 1 102 ? -3.655 -0.192 -8.098 1.00 98.56 102 THR A O 1
ATOM 698 N N . TYR A 1 103 ? -3.036 0.775 -10.038 1.00 98.50 103 TYR A N 1
ATOM 699 C CA . TYR A 1 103 ? -2.918 2.127 -9.498 1.00 98.50 103 TYR A CA 1
ATOM 700 C C . TYR A 1 103 ? -4.249 2.625 -8.921 1.00 98.50 103 TYR A C 1
ATOM 702 O O . TYR A 1 103 ? -4.304 2.991 -7.750 1.00 98.50 103 TYR A O 1
ATOM 710 N N . ASP A 1 104 ? -5.338 2.541 -9.686 1.00 98.69 104 ASP A N 1
ATOM 711 C CA . ASP A 1 104 ? -6.662 2.993 -9.242 1.00 98.69 104 ASP A CA 1
ATOM 712 C C . ASP A 1 104 ? -7.146 2.206 -8.008 1.00 98.69 104 ASP A C 1
ATOM 714 O O . ASP A 1 104 ? -7.741 2.776 -7.089 1.00 98.69 104 ASP A O 1
ATOM 718 N N . ALA A 1 105 ? -6.869 0.897 -7.953 1.00 98.69 105 ALA A N 1
ATOM 719 C CA . ALA A 1 105 ? -7.198 0.061 -6.800 1.00 98.69 105 ALA A CA 1
ATOM 720 C C . ALA A 1 105 ? -6.406 0.454 -5.540 1.00 98.69 105 ALA A C 1
ATOM 722 O O . ALA A 1 105 ? -6.961 0.432 -4.439 1.00 98.69 105 ALA A O 1
ATOM 723 N N . TYR A 1 106 ? -5.136 0.834 -5.695 1.00 98.69 106 TYR A N 1
ATOM 724 C CA . TYR A 1 106 ? -4.300 1.343 -4.609 1.00 98.69 106 TYR A CA 1
ATOM 725 C C . TYR A 1 106 ? -4.820 2.687 -4.091 1.00 98.69 106 TYR A C 1
ATOM 727 O O . TYR A 1 106 ? -5.144 2.783 -2.909 1.00 98.69 106 TYR A O 1
ATOM 735 N N . GLU A 1 107 ? -5.004 3.680 -4.964 1.00 98.38 107 GLU A N 1
ATOM 736 C CA . GLU A 1 107 ? -5.515 5.013 -4.597 1.00 98.38 107 GLU A CA 1
ATOM 737 C C . GLU A 1 107 ? -6.893 4.934 -3.912 1.00 98.38 107 GLU A C 1
ATOM 739 O O . GLU A 1 107 ? -7.149 5.558 -2.871 1.00 98.38 107 GLU A O 1
ATOM 744 N N . GLY A 1 108 ? -7.787 4.097 -4.450 1.00 98.50 108 GLY A N 1
ATOM 745 C CA . GLY A 1 108 ? -9.090 3.824 -3.846 1.00 98.50 108 GLY A CA 1
ATOM 746 C C . GLY A 1 108 ? -8.973 3.127 -2.488 1.00 98.50 108 GLY A C 1
ATOM 747 O O . GLY A 1 108 ? -9.634 3.525 -1.524 1.00 98.50 108 GLY A O 1
ATOM 748 N N . GLY A 1 109 ? -8.110 2.116 -2.382 1.00 98.50 109 GLY A N 1
ATOM 749 C CA . GLY A 1 109 ? -7.849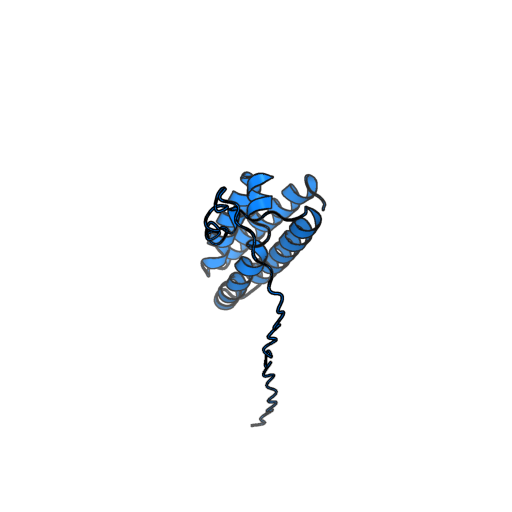 1.400 -1.135 1.00 98.50 109 GLY A CA 1
ATOM 750 C C . GLY A 1 109 ? -7.271 2.304 -0.044 1.00 98.50 109 GLY A C 1
ATOM 751 O O . GLY A 1 109 ? -7.733 2.259 1.097 1.00 98.50 109 GLY A O 1
ATOM 752 N N . PHE A 1 110 ? -6.326 3.177 -0.390 1.00 98.31 110 PHE A N 1
ATOM 753 C CA . PHE A 1 110 ? -5.725 4.153 0.523 1.00 98.31 110 PHE A CA 1
ATOM 754 C C . PHE A 1 110 ? -6.758 5.150 1.038 1.00 98.31 110 PHE A C 1
ATOM 756 O O . PHE A 1 110 ? -6.875 5.336 2.250 1.00 98.31 110 PHE A O 1
ATOM 763 N N . THR A 1 111 ? -7.614 5.667 0.154 1.00 97.88 111 THR A N 1
ATOM 764 C CA . THR A 1 111 ? -8.736 6.536 0.544 1.00 97.88 111 THR A CA 1
ATOM 765 C C . THR A 1 111 ? -9.644 5.870 1.593 1.00 97.88 111 THR A C 1
ATOM 767 O O . THR A 1 111 ? -10.110 6.518 2.536 1.00 97.88 111 THR A O 1
ATOM 770 N N . LEU A 1 112 ? -9.906 4.564 1.465 1.00 97.75 112 LEU A N 1
ATOM 771 C CA . LEU A 1 112 ? -10.701 3.815 2.444 1.00 97.75 112 LEU A CA 1
ATOM 772 C C . LEU A 1 112 ? -9.960 3.632 3.778 1.00 97.75 112 LEU A C 1
ATOM 774 O O . LEU A 1 112 ? -10.566 3.815 4.840 1.00 97.75 112 LEU A O 1
ATOM 778 N N . LEU A 1 113 ? -8.663 3.321 3.736 1.00 96.75 113 LEU A N 1
ATOM 779 C CA . LEU A 1 113 ? -7.812 3.123 4.917 1.00 96.75 113 LEU A CA 1
ATOM 780 C C . LEU A 1 113 ? -7.669 4.404 5.757 1.00 96.75 113 LEU A C 1
ATOM 782 O O . LEU A 1 113 ? -7.680 4.341 6.986 1.00 96.75 113 LEU A O 1
ATOM 786 N N . GLU A 1 114 ? -7.627 5.573 5.119 1.00 93.94 114 GLU A N 1
ATOM 787 C CA . GLU A 1 114 ? -7.501 6.882 5.784 1.00 93.94 114 GLU A CA 1
ATOM 788 C C . GLU A 1 114 ? -8.793 7.374 6.458 1.00 93.94 114 GLU A C 1
ATOM 790 O O . GLU A 1 114 ? -8.783 8.330 7.245 1.00 93.94 114 GLU A O 1
ATOM 795 N N . SER A 1 115 ? -9.923 6.716 6.185 1.00 92.12 115 SER A N 1
ATOM 796 C CA . SER A 1 115 ? -11.238 7.146 6.671 1.00 92.12 115 SER A CA 1
ATOM 797 C C . SER A 1 115 ? -11.395 7.078 8.195 1.00 92.12 115 SER A C 1
ATOM 799 O O . SER A 1 115 ? -12.263 7.753 8.753 1.00 92.12 115 SER A O 1
ATOM 801 N N . GLY A 1 116 ? -10.574 6.270 8.875 1.00 87.75 116 GLY A N 1
ATOM 802 C CA . GLY A 1 116 ? -10.705 5.985 10.305 1.00 87.75 116 GLY A CA 1
ATOM 803 C C . GLY A 1 116 ? -11.902 5.095 10.660 1.00 87.75 116 GLY A C 1
ATOM 804 O O . GLY A 1 116 ? -12.237 4.985 11.837 1.00 87.75 116 GLY A O 1
ATOM 805 N N . ASP A 1 117 ? -12.549 4.469 9.675 1.00 94.06 117 ASP A N 1
ATOM 806 C CA . ASP A 1 117 ? -13.607 3.475 9.872 1.00 94.06 117 ASP A CA 1
ATOM 807 C C . ASP A 1 117 ? -13.048 2.053 9.715 1.00 94.06 117 ASP A C 1
ATOM 809 O O . ASP A 1 117 ? -12.331 1.759 8.760 1.00 94.06 117 ASP A O 1
ATOM 813 N N . ALA A 1 118 ? -13.381 1.155 10.645 1.00 93.81 118 ALA A N 1
ATOM 814 C CA . ALA A 1 118 ? -12.831 -0.202 10.657 1.00 93.81 118 ALA A CA 1
ATOM 815 C C . ALA A 1 118 ? -13.326 -1.074 9.487 1.00 93.81 118 ALA A C 1
ATOM 817 O O . ALA A 1 118 ? -12.579 -1.915 8.991 1.00 93.81 118 ALA A O 1
ATOM 818 N N . THR A 1 119 ? -14.564 -0.869 9.024 1.00 96.31 119 THR A N 1
ATOM 819 C CA . THR A 1 119 ? -15.117 -1.615 7.882 1.00 96.31 119 THR A CA 1
ATOM 820 C C . THR A 1 119 ? -14.431 -1.170 6.600 1.00 96.31 119 THR A C 1
ATOM 822 O O . THR A 1 119 ? -13.933 -2.002 5.846 1.00 96.31 119 THR A O 1
ATOM 825 N N . LYS A 1 120 ? -14.307 0.147 6.402 1.00 97.19 120 LYS A N 1
ATOM 826 C CA . LYS A 1 120 ? -13.572 0.709 5.262 1.00 97.19 120 LYS A CA 1
ATOM 827 C C . LYS A 1 120 ? -12.099 0.320 5.282 1.00 97.19 120 LYS A C 1
ATOM 829 O O . LYS A 1 120 ? -11.551 0.013 4.233 1.00 97.19 120 LYS A O 1
ATOM 834 N N . ALA A 1 121 ? -11.463 0.270 6.452 1.00 96.88 121 ALA A N 1
ATOM 835 C CA . ALA A 1 121 ? -10.086 -0.200 6.560 1.00 96.88 121 ALA A CA 1
ATOM 836 C C . ALA A 1 121 ? -9.938 -1.657 6.086 1.00 96.88 121 ALA A C 1
ATOM 838 O O . ALA A 1 121 ? -9.001 -1.967 5.353 1.00 96.88 121 ALA A O 1
ATOM 839 N N . ALA A 1 122 ? -10.876 -2.540 6.441 1.00 98.00 122 ALA A N 1
ATOM 840 C CA . ALA A 1 122 ? -10.876 -3.921 5.960 1.00 98.00 122 ALA A CA 1
ATOM 841 C C . ALA A 1 122 ? -11.117 -4.018 4.440 1.00 98.00 122 ALA A C 1
ATOM 843 O O . ALA A 1 122 ? -10.436 -4.785 3.760 1.00 98.00 122 ALA A O 1
ATOM 844 N N . GLU A 1 123 ? -12.048 -3.228 3.899 1.00 98.44 123 GLU A N 1
ATOM 845 C CA . GLU A 1 123 ? -12.315 -3.153 2.454 1.00 98.44 123 GLU A CA 1
ATOM 846 C C . GLU A 1 123 ? -11.102 -2.626 1.676 1.00 98.44 123 GLU A C 1
ATOM 848 O O . GLU A 1 123 ? -10.694 -3.229 0.684 1.00 98.44 123 GLU A O 1
ATOM 853 N N . GLY A 1 124 ? -10.489 -1.541 2.155 1.00 98.44 124 GLY A N 1
ATOM 854 C CA . GLY A 1 124 ? -9.307 -0.939 1.547 1.00 98.44 124 GLY A CA 1
ATOM 855 C C . GLY A 1 124 ? -8.097 -1.867 1.584 1.00 98.44 124 GLY A C 1
ATOM 856 O O . GLY A 1 124 ? -7.433 -2.044 0.566 1.00 98.44 124 GLY A O 1
ATOM 857 N N . ALA A 1 125 ? -7.853 -2.533 2.718 1.00 98.62 125 ALA A N 1
ATOM 858 C CA . ALA A 1 125 ? -6.791 -3.530 2.820 1.00 98.62 125 ALA A CA 1
ATOM 859 C C . ALA A 1 125 ? -7.011 -4.684 1.840 1.00 98.62 125 ALA A C 1
ATOM 861 O O . ALA A 1 125 ? -6.091 -5.048 1.114 1.00 98.62 125 ALA A O 1
ATOM 862 N N . LYS A 1 126 ? -8.240 -5.208 1.751 1.00 98.75 126 LYS A N 1
ATOM 863 C CA . LYS A 1 126 ? -8.567 -6.263 0.790 1.00 98.75 126 LYS A CA 1
ATOM 864 C C . LYS A 1 126 ? -8.312 -5.827 -0.656 1.00 98.75 126 LYS A C 1
ATOM 866 O O . LYS A 1 126 ? -7.721 -6.595 -1.409 1.00 98.75 126 LYS A O 1
ATOM 871 N N . ALA A 1 127 ? -8.742 -4.623 -1.036 1.00 98.75 127 ALA A N 1
ATOM 872 C CA . ALA A 1 127 ? -8.535 -4.104 -2.386 1.00 98.75 127 ALA A CA 1
ATOM 873 C C . ALA A 1 127 ? -7.041 -4.023 -2.741 1.00 98.75 127 ALA A C 1
ATOM 875 O O . ALA A 1 127 ? -6.634 -4.482 -3.808 1.00 98.75 127 ALA A O 1
ATOM 876 N N . VAL A 1 128 ? -6.217 -3.518 -1.819 1.00 98.81 128 VAL A N 1
ATOM 877 C CA . VAL A 1 128 ? -4.760 -3.427 -1.994 1.00 98.81 128 VAL A CA 1
ATOM 878 C C . VAL A 1 128 ? -4.115 -4.813 -2.076 1.00 98.81 128 VAL A C 1
ATOM 880 O O . VAL A 1 128 ? -3.289 -5.044 -2.960 1.00 98.81 128 VAL A O 1
ATOM 883 N N . THR A 1 129 ? -4.499 -5.759 -1.215 1.00 98.81 129 THR A N 1
ATOM 884 C CA . THR A 1 129 ? -3.970 -7.133 -1.241 1.00 98.81 129 THR A CA 1
ATOM 885 C C . THR A 1 129 ? -4.308 -7.847 -2.550 1.00 98.81 129 THR A C 1
ATOM 887 O O . THR A 1 129 ? -3.429 -8.446 -3.176 1.00 98.81 129 THR A O 1
ATOM 890 N N . ASP A 1 130 ? -5.559 -7.755 -3.007 1.00 98.69 130 ASP A N 1
ATOM 891 C CA . ASP A 1 130 ? -5.991 -8.375 -4.263 1.00 98.69 130 ASP A CA 1
ATOM 892 C C . ASP A 1 130 ? -5.239 -7.759 -5.459 1.00 98.69 130 ASP A C 1
ATOM 894 O O . ASP A 1 130 ? -4.715 -8.486 -6.310 1.00 98.69 130 ASP A O 1
ATOM 898 N N . ALA A 1 131 ? -5.107 -6.427 -5.491 1.00 98.69 131 ALA A N 1
ATOM 899 C CA . ALA A 1 131 ? -4.357 -5.713 -6.524 1.00 98.69 131 ALA A CA 1
ATOM 900 C C . ALA A 1 131 ? -2.858 -6.061 -6.504 1.00 98.69 131 ALA A C 1
ATOM 902 O O . ALA A 1 131 ? -2.253 -6.232 -7.564 1.00 98.69 131 ALA A O 1
ATOM 903 N N . THR A 1 132 ? -2.269 -6.234 -5.315 1.00 98.62 132 THR A N 1
ATOM 904 C CA . THR A 1 132 ? -0.882 -6.695 -5.146 1.00 98.62 132 THR A CA 1
ATOM 905 C C . THR A 1 132 ? -0.683 -8.067 -5.773 1.00 98.62 132 THR A C 1
ATOM 907 O O . THR A 1 132 ? 0.230 -8.262 -6.577 1.00 98.62 132 THR A O 1
ATOM 910 N N . ALA A 1 133 ? -1.545 -9.027 -5.434 1.00 98.38 133 ALA A N 1
ATOM 911 C CA . ALA A 1 133 ? -1.454 -10.387 -5.952 1.00 98.38 133 ALA A CA 1
ATOM 912 C C . ALA A 1 133 ? -1.617 -10.428 -7.482 1.00 98.38 133 ALA A C 1
ATOM 914 O O . ALA A 1 133 ? -0.853 -11.111 -8.174 1.00 98.38 133 ALA A O 1
ATOM 915 N N . ALA A 1 134 ? -2.574 -9.665 -8.019 1.00 98.25 134 ALA A N 1
ATOM 916 C CA . ALA A 1 134 ? -2.804 -9.564 -9.456 1.00 98.25 134 ALA A CA 1
ATOM 917 C C . ALA A 1 134 ? -1.602 -8.949 -10.190 1.00 98.25 134 ALA A C 1
ATOM 919 O O . ALA A 1 134 ? -1.136 -9.502 -11.188 1.00 98.25 134 ALA A O 1
ATOM 920 N N . TYR A 1 135 ? -1.050 -7.848 -9.676 1.00 98.31 135 TYR A N 1
ATOM 921 C CA . TYR A 1 135 ? 0.108 -7.189 -10.278 1.00 98.31 135 TYR A CA 1
ATOM 922 C C . TYR A 1 135 ? 1.341 -8.097 -10.273 1.00 98.31 135 TYR A C 1
ATOM 924 O O . TYR A 1 135 ? 1.957 -8.302 -11.317 1.00 98.31 135 TYR A O 1
ATOM 932 N N . LEU A 1 136 ? 1.668 -8.714 -9.131 1.00 98.00 136 LEU A N 1
ATOM 933 C CA 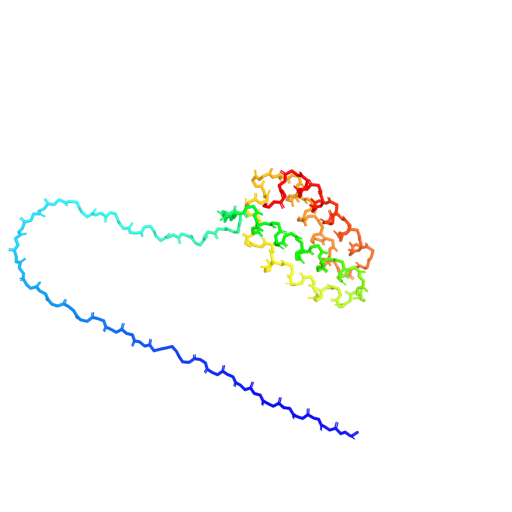. LEU A 1 136 ? 2.856 -9.567 -8.997 1.00 98.00 136 LEU A CA 1
ATOM 934 C C . LEU A 1 136 ? 2.768 -10.875 -9.793 1.00 98.00 136 LEU A C 1
ATOM 936 O O . LEU A 1 136 ? 3.792 -11.506 -10.045 1.00 98.00 136 LEU A O 1
ATOM 940 N N . THR A 1 137 ? 1.574 -11.274 -10.231 1.00 98.12 137 THR A N 1
ATOM 941 C CA . THR A 1 137 ? 1.418 -12.379 -11.189 1.00 98.12 137 THR A CA 1
ATOM 942 C C . THR A 1 137 ? 1.984 -12.009 -12.565 1.00 98.12 137 THR A C 1
ATOM 944 O O . THR A 1 137 ? 2.570 -12.858 -13.234 1.00 98.12 137 THR A O 1
ATOM 947 N N . ASN A 1 138 ? 1.846 -10.745 -12.974 1.00 95.06 138 ASN A N 1
ATOM 948 C CA . ASN A 1 138 ? 2.335 -10.241 -14.260 1.00 95.06 138 ASN A CA 1
ATOM 949 C C . ASN A 1 138 ? 3.754 -9.652 -14.166 1.00 95.06 138 ASN A C 1
ATOM 951 O O . ASN A 1 138 ? 4.506 -9.705 -15.136 1.00 95.06 138 ASN A O 1
ATOM 955 N N . PHE A 1 139 ? 4.125 -9.131 -12.993 1.00 95.00 139 PHE A N 1
ATOM 956 C CA . PHE A 1 139 ? 5.400 -8.463 -12.714 1.00 95.00 139 PHE A CA 1
ATOM 957 C C . PHE A 1 139 ? 6.023 -9.023 -11.420 1.00 95.00 139 PHE A C 1
ATOM 959 O O . PHE A 1 139 ? 5.932 -8.395 -10.363 1.00 95.00 139 PHE A O 1
ATOM 966 N N . PRO A 1 140 ? 6.626 -10.226 -11.453 1.00 89.81 140 PRO A N 1
ATOM 967 C CA . PRO A 1 140 ? 7.047 -10.931 -10.237 1.00 89.81 140 PRO A CA 1
ATOM 968 C C . PRO A 1 140 ? 8.237 -10.294 -9.493 1.00 89.81 140 PRO A C 1
ATOM 970 O O . PRO A 1 140 ? 8.435 -10.599 -8.310 1.00 89.81 140 PRO A O 1
ATOM 973 N N . GLY A 1 141 ? 8.986 -9.404 -10.156 1.00 84.00 141 GLY A N 1
ATOM 974 C CA . GLY A 1 141 ? 10.180 -8.739 -9.623 1.00 84.00 141 GLY A CA 1
ATOM 975 C C . GLY A 1 141 ? 11.480 -9.199 -10.264 1.00 84.00 141 GLY A C 1
ATOM 976 O O . GLY A 1 141 ? 11.640 -10.422 -10.469 1.00 84.00 141 GLY A O 1
#

Sequence (141 aa):
MRNSKIVAGLTATVALVALAGCSSGSSTAETAAPAASASASPSKAEDLRTTDAAVAVGMKAIDALVTQIAAAPAAQGKTLSEGIEPLWKPIEGTVQANSQETYDAYEGGFTLLESGDATKAAEGAKAVTDATAAYLTNFPG

Radius of gyration: 23.7 Å; chains: 1; bounding box: 61×46×70 Å

pLDDT: mean 82.58, std 20.8, range [40.09, 98.81]

Foldseek 3Di:
DDDDDDDDDDDDDDDDDDDDDDDDDDDDDDDDDDDDPPPPDPQFLLRADDDLVLLLVLLVVLLVLLVVLLVDQLVVSLVSLVVNCVSCSNCQNVCCVQDVPLNVLQVCLSVQSNPSDNVSSVVSSVSSNVSSVVVCVVRVD

Secondary structure (DSSP, 8-state):
------------PPPP------------------------PPPPGGG----HHHHHHHHHHHHHHHHHHHHS-HHHHHHHHTTTHHHHTTTHHHHHHH-HHHHHHHHHHHHHHTT--HHHHHHHHHHHHHHHHHHHHH---

Organism: NCBI:txid449393